Protein AF-A0A9D6TDA9-F1 (afdb_monomer_lite)

Structure (mmCIF, N/CA/C/O backbone):
data_AF-A0A9D6TDA9-F1
#
_entry.id   AF-A0A9D6TDA9-F1
#
loop_
_atom_site.group_PDB
_atom_site.id
_atom_site.type_symbol
_atom_site.label_atom_id
_atom_site.label_alt_id
_atom_site.label_comp_id
_atom_site.label_asym_id
_atom_site.label_entity_id
_atom_site.label_seq_id
_atom_site.pdbx_PDB_ins_code
_atom_site.Cartn_x
_atom_site.Cartn_y
_atom_site.Cartn_z
_atom_site.occupancy
_atom_site.B_iso_or_equiv
_atom_site.auth_seq_id
_atom_site.auth_comp_id
_atom_site.auth_asym_id
_atom_site.auth_atom_id
_atom_site.pdbx_PDB_model_num
ATOM 1 N N . MET A 1 1 ? -5.477 13.856 -7.299 1.00 52.84 1 MET A N 1
ATOM 2 C CA . MET A 1 1 ? -5.383 12.865 -6.204 1.00 52.84 1 MET A CA 1
ATOM 3 C C . MET A 1 1 ? -6.788 12.631 -5.685 1.00 52.84 1 MET A C 1
ATOM 5 O O . MET A 1 1 ? -7.444 13.607 -5.353 1.00 52.84 1 MET A O 1
ATOM 9 N N . GLY A 1 2 ? -7.285 11.394 -5.740 1.00 72.19 2 GLY A N 1
ATOM 10 C CA . GLY A 1 2 ? -8.602 11.060 -5.185 1.00 72.19 2 GLY A CA 1
ATOM 11 C C . GLY A 1 2 ? -8.535 10.934 -3.665 1.00 72.19 2 GLY A C 1
ATOM 12 O O . GLY A 1 2 ? -7.459 10.679 -3.133 1.00 72.19 2 GLY A O 1
ATOM 13 N N . MET A 1 3 ? -9.669 11.110 -2.994 1.00 88.94 3 MET A N 1
ATOM 14 C CA . MET A 1 3 ? -9.802 10.834 -1.564 1.00 88.94 3 MET A CA 1
ATOM 15 C C . MET A 1 3 ? -9.622 9.323 -1.316 1.00 88.94 3 MET A C 1
ATOM 17 O O . MET A 1 3 ? -10.001 8.509 -2.167 1.00 88.94 3 MET A O 1
ATOM 21 N N . TYR A 1 4 ? -8.969 8.967 -0.213 1.00 94.12 4 TYR A N 1
ATOM 22 C CA . TYR A 1 4 ? -8.765 7.599 0.272 1.00 94.12 4 TYR A CA 1
ATOM 23 C C . TYR A 1 4 ? -8.476 7.657 1.771 1.00 94.12 4 TYR A C 1
ATOM 25 O O . TYR A 1 4 ? -7.896 8.634 2.238 1.00 94.12 4 TYR A O 1
ATOM 33 N N . ASP A 1 5 ? -8.819 6.605 2.503 1.00 96.31 5 ASP A N 1
ATOM 34 C CA . ASP A 1 5 ? -8.390 6.417 3.889 1.00 96.31 5 ASP A CA 1
ATOM 35 C C . ASP A 1 5 ? -7.080 5.630 3.939 1.00 96.31 5 ASP A C 1
ATOM 37 O O . ASP A 1 5 ? -6.681 4.986 2.966 1.00 96.31 5 ASP A O 1
ATOM 41 N N . THR A 1 6 ? -6.383 5.688 5.072 1.00 97.12 6 THR A N 1
ATOM 42 C CA . THR A 1 6 ? -5.105 4.994 5.270 1.00 97.12 6 THR A CA 1
ATOM 43 C C . THR A 1 6 ? -5.184 4.032 6.448 1.00 97.12 6 THR A C 1
ATOM 45 O O . THR A 1 6 ? -5.567 4.428 7.543 1.00 97.12 6 THR A O 1
ATOM 48 N N . ILE A 1 7 ? -4.757 2.787 6.246 1.00 97.69 7 ILE A N 1
ATOM 49 C CA . ILE A 1 7 ? -4.575 1.782 7.297 1.00 97.69 7 ILE A CA 1
ATOM 50 C C . ILE A 1 7 ? -3.081 1.635 7.567 1.00 97.69 7 ILE A C 1
ATOM 52 O O . ILE A 1 7 ? -2.308 1.289 6.670 1.00 97.69 7 ILE A O 1
ATOM 56 N N . ARG A 1 8 ? -2.669 1.882 8.809 1.00 97.25 8 ARG A N 1
ATOM 57 C CA . ARG A 1 8 ? -1.295 1.709 9.280 1.00 97.25 8 ARG A CA 1
ATOM 58 C C . ARG A 1 8 ? -1.159 0.484 10.163 1.00 97.25 8 ARG A C 1
ATOM 60 O O . ARG A 1 8 ? -2.032 0.213 10.976 1.00 97.25 8 ARG A O 1
ATOM 67 N N . PHE A 1 9 ? -0.037 -0.217 10.058 1.00 97.12 9 PHE A N 1
ATOM 68 C CA . PHE A 1 9 ? 0.214 -1.440 10.818 1.00 97.12 9 PHE A CA 1
ATOM 69 C C . PHE A 1 9 ? 1.372 -1.265 11.798 1.00 97.12 9 PHE A C 1
ATOM 71 O O . PHE A 1 9 ? 2.526 -1.075 11.398 1.00 97.12 9 PHE A O 1
ATOM 78 N N . HIS A 1 10 ? 1.070 -1.406 13.087 1.00 93.38 10 HIS A N 1
ATOM 79 C CA . HIS A 1 10 ? 2.036 -1.377 14.180 1.00 93.38 10 HIS A CA 1
ATOM 80 C C . HIS A 1 10 ? 2.182 -2.777 14.785 1.00 93.38 10 HIS A C 1
ATOM 82 O O . HIS A 1 10 ? 1.394 -3.176 15.639 1.00 93.38 10 HIS A O 1
ATOM 88 N N . GLY A 1 11 ? 3.212 -3.515 14.372 1.00 88.44 11 GLY A N 1
ATOM 89 C CA . GLY A 1 11 ? 3.487 -4.875 14.852 1.00 88.44 11 GLY A CA 1
ATOM 90 C C . GLY A 1 11 ? 3.606 -5.888 13.718 1.00 88.44 11 GLY A C 1
ATOM 91 O O . GLY A 1 11 ? 3.867 -5.511 12.574 1.00 88.44 11 GLY A O 1
ATOM 92 N N . ASP A 1 12 ? 3.430 -7.161 14.048 1.00 89.00 12 ASP A N 1
ATOM 93 C CA . ASP A 1 12 ? 3.697 -8.278 13.134 1.00 89.00 12 ASP A CA 1
ATOM 94 C C . ASP A 1 12 ? 2.503 -8.624 12.229 1.00 89.00 12 ASP A C 1
ATOM 96 O O . ASP A 1 12 ? 2.654 -9.372 11.273 1.00 89.00 12 ASP A O 1
ATOM 100 N N . ASP A 1 13 ? 1.341 -8.004 12.459 1.00 90.25 13 ASP A N 1
ATOM 101 C CA . ASP A 1 13 ? 0.124 -8.169 11.642 1.00 90.25 13 ASP A CA 1
ATOM 102 C C . ASP A 1 13 ? 0.216 -7.487 10.262 1.00 90.25 13 ASP A C 1
ATOM 104 O O . ASP A 1 13 ? -0.742 -7.471 9.488 1.00 90.25 13 ASP A O 1
ATOM 108 N N . ALA A 1 14 ? 1.344 -6.836 9.982 1.00 94.81 14 ALA A N 1
ATOM 109 C CA . ALA A 1 14 ? 1.541 -6.058 8.776 1.00 94.81 14 ALA A CA 1
ATOM 110 C C . ALA A 1 14 ? 1.713 -6.968 7.545 1.00 94.81 14 ALA A C 1
ATOM 112 O O . ALA A 1 14 ? 2.492 -7.923 7.591 1.00 94.81 14 ALA A O 1
ATOM 113 N N . PRO A 1 15 ? 1.055 -6.652 6.417 1.00 96.69 15 PRO A N 1
ATOM 114 C CA . PRO A 1 15 ? 1.252 -7.388 5.175 1.00 96.69 15 PRO A CA 1
ATOM 115 C C . PRO A 1 15 ? 2.648 -7.136 4.591 1.00 96.69 15 PRO A C 1
ATOM 117 O O . PRO A 1 15 ? 3.374 -6.230 5.009 1.00 96.69 15 PRO A O 1
ATOM 120 N N . TRP A 1 16 ? 3.017 -7.915 3.576 1.00 97.00 16 TRP A N 1
ATOM 121 C CA . TRP A 1 16 ? 4.320 -7.824 2.916 1.00 97.00 16 TRP A CA 1
ATOM 122 C C . TRP A 1 16 ? 4.204 -7.623 1.402 1.00 97.00 16 TRP A C 1
ATOM 124 O O . TRP A 1 16 ? 3.183 -7.915 0.778 1.00 97.00 16 TRP A O 1
ATOM 134 N N . CYS A 1 17 ? 5.266 -7.107 0.789 1.00 96.94 17 CYS A N 1
ATOM 135 C CA . CYS A 1 17 ? 5.411 -7.108 -0.665 1.00 96.94 17 CYS A CA 1
ATOM 136 C C . CYS A 1 17 ? 6.009 -8.432 -1.166 1.00 96.94 17 CYS A C 1
ATOM 138 O O . CYS A 1 17 ? 6.440 -9.274 -0.380 1.00 96.94 17 CYS A O 1
ATOM 140 N N . ALA A 1 18 ? 6.122 -8.604 -2.486 1.00 96.69 18 ALA A N 1
ATOM 141 C CA . ALA A 1 18 ? 6.667 -9.828 -3.084 1.00 96.69 18 ALA A CA 1
ATOM 142 C C . ALA A 1 18 ? 8.114 -10.144 -2.660 1.00 96.69 18 ALA A C 1
ATOM 144 O O . ALA A 1 18 ? 8.530 -11.297 -2.709 1.00 96.69 18 ALA A O 1
ATOM 145 N N . ALA A 1 19 ? 8.883 -9.126 -2.262 1.00 95.12 19 ALA A N 1
ATOM 146 C CA . ALA A 1 19 ? 10.252 -9.271 -1.768 1.00 95.12 19 ALA A CA 1
ATOM 147 C C . ALA A 1 19 ? 10.331 -9.521 -0.246 1.00 95.12 19 ALA A C 1
ATOM 149 O O . ALA A 1 19 ? 11.426 -9.601 0.298 1.00 95.12 19 ALA A O 1
ATOM 150 N N . GLY A 1 20 ? 9.192 -9.616 0.450 1.00 95.75 20 GLY A N 1
ATOM 151 C CA . GLY A 1 20 ? 9.135 -9.837 1.898 1.00 95.75 20 GLY A CA 1
ATOM 152 C C . GLY A 1 20 ? 9.287 -8.574 2.754 1.00 95.75 20 GLY A C 1
ATOM 153 O O . GLY A 1 20 ? 9.334 -8.677 3.976 1.00 95.75 20 GLY A O 1
ATOM 154 N N . HIS A 1 21 ? 9.343 -7.379 2.157 1.00 95.50 21 HIS A N 1
ATOM 155 C CA . HIS A 1 21 ? 9.354 -6.126 2.916 1.00 95.50 21 HIS A CA 1
ATOM 156 C C . HIS A 1 21 ? 7.988 -5.852 3.541 1.00 95.50 21 HIS A C 1
ATOM 158 O O . HIS A 1 21 ? 6.958 -5.995 2.880 1.00 95.50 21 HIS A O 1
ATOM 164 N N . VAL A 1 22 ? 7.990 -5.397 4.791 1.00 95.94 22 VAL A N 1
ATOM 165 C CA . VAL A 1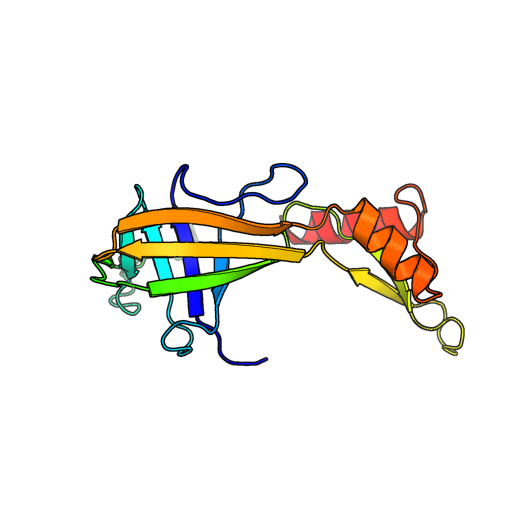 22 ? 6.765 -5.090 5.532 1.00 95.94 22 VAL A CA 1
ATOM 166 C C . VAL A 1 22 ? 6.129 -3.793 5.030 1.00 95.94 22 VAL A C 1
ATOM 168 O O . VAL A 1 22 ? 6.780 -2.752 4.968 1.00 95.94 22 VAL A O 1
ATOM 171 N N . LEU A 1 23 ? 4.832 -3.838 4.737 1.00 96.06 23 LEU A N 1
ATOM 172 C CA . LEU A 1 23 ? 4.036 -2.693 4.307 1.00 96.06 23 LEU A CA 1
ATOM 173 C C . LEU A 1 23 ? 3.347 -2.063 5.520 1.00 96.06 23 LEU A C 1
ATOM 175 O O . LEU A 1 23 ? 2.379 -2.590 6.064 1.00 96.06 23 LEU A O 1
ATOM 179 N N . ARG A 1 24 ? 3.860 -0.911 5.958 1.00 96.06 24 ARG A N 1
ATOM 180 C CA . ARG A 1 24 ? 3.380 -0.230 7.173 1.00 96.06 24 ARG A CA 1
ATOM 181 C C . ARG A 1 24 ? 2.168 0.662 6.956 1.00 96.06 24 ARG A C 1
ATOM 183 O O . ARG A 1 24 ? 1.532 1.035 7.935 1.00 96.06 24 ARG A O 1
ATOM 190 N N . SER A 1 25 ? 1.864 1.017 5.714 1.00 96.69 25 SER A N 1
ATOM 191 C CA . SER A 1 25 ? 0.791 1.943 5.369 1.00 96.69 25 SER A CA 1
ATOM 192 C C . SER A 1 25 ? 0.167 1.527 4.045 1.00 96.69 25 SER A C 1
ATOM 194 O O . SER A 1 25 ? 0.878 1.401 3.050 1.00 96.69 25 SER A O 1
ATOM 196 N N . LEU A 1 26 ? -1.150 1.340 4.032 1.00 97.56 26 LEU A N 1
ATOM 197 C CA . LEU A 1 26 ? -1.936 1.007 2.848 1.00 97.56 26 LEU A CA 1
ATOM 198 C C . LEU A 1 26 ? -3.101 1.985 2.708 1.00 97.56 26 LEU A C 1
ATOM 200 O O . LEU A 1 26 ? -3.650 2.450 3.702 1.00 97.56 26 LEU A O 1
ATOM 204 N N . GLN A 1 27 ? -3.469 2.303 1.476 1.00 97.38 27 GLN A N 1
ATOM 205 C CA . GLN A 1 27 ? -4.583 3.181 1.134 1.00 97.38 27 GLN A CA 1
ATOM 206 C C . GLN A 1 27 ? -5.812 2.350 0.779 1.00 97.38 27 GLN A C 1
ATOM 208 O O . GLN A 1 27 ? -5.685 1.319 0.127 1.00 97.38 27 GLN A O 1
ATOM 213 N N . THR A 1 28 ? -7.001 2.799 1.163 1.00 97.50 28 THR A N 1
ATOM 214 C CA . THR A 1 28 ? -8.264 2.129 0.839 1.00 97.50 28 THR A CA 1
ATOM 215 C C . THR A 1 28 ? -9.352 3.138 0.493 1.00 97.50 28 THR A C 1
ATOM 217 O O . THR A 1 28 ? -9.328 4.286 0.937 1.00 97.50 28 THR A O 1
ATOM 220 N N . LYS A 1 29 ? -10.318 2.700 -0.312 1.00 95.94 29 LYS A N 1
ATOM 221 C CA . LYS A 1 29 ? -11.552 3.437 -0.609 1.00 95.94 29 LYS A CA 1
ATOM 222 C C . LYS A 1 29 ? -12.802 2.738 -0.075 1.00 95.94 29 LYS A C 1
ATOM 224 O O . LYS A 1 29 ? -13.895 3.243 -0.293 1.00 95.94 29 LYS A O 1
ATOM 229 N N . ASP A 1 30 ? -12.635 1.609 0.611 1.00 96.00 30 ASP A N 1
ATOM 230 C CA . ASP A 1 30 ? -13.746 0.779 1.094 1.00 96.00 30 ASP A CA 1
ATOM 231 C C . ASP A 1 30 ? -14.268 1.245 2.467 1.00 96.00 30 ASP A C 1
ATOM 233 O O . ASP A 1 3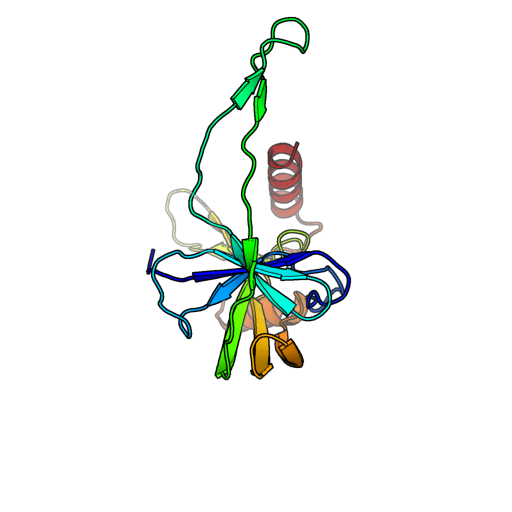0 ? -15.261 0.728 2.972 1.00 96.00 30 ASP A O 1
ATOM 237 N N . LEU A 1 31 ? -13.587 2.215 3.081 1.00 92.19 31 LEU A N 1
ATOM 238 C CA . LEU A 1 31 ? -13.992 2.873 4.322 1.00 92.19 31 LEU A CA 1
ATOM 239 C C . LEU A 1 31 ? -14.747 4.181 4.018 1.00 92.19 31 LEU A C 1
ATOM 241 O O . LEU A 1 31 ? -15.291 4.361 2.931 1.00 92.19 31 LEU A O 1
ATOM 245 N N . GLU A 1 32 ? -14.799 5.104 4.978 1.00 90.06 32 GLU A N 1
ATOM 246 C CA . GLU A 1 32 ? -15.486 6.395 4.825 1.00 90.06 32 GLU A CA 1
ATOM 247 C C . GLU A 1 32 ? -14.910 7.233 3.674 1.00 90.06 32 GLU A C 1
ATOM 249 O O . GLU A 1 32 ? -15.619 8.072 3.117 1.00 90.06 32 GLU A O 1
ATOM 254 N N . CYS A 1 33 ? -13.650 6.984 3.299 1.00 89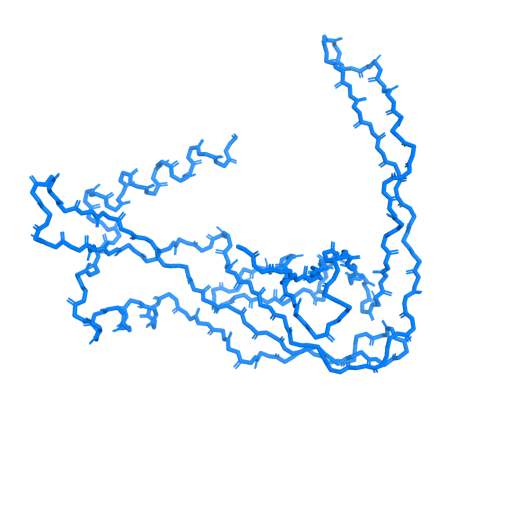.69 33 CYS A N 1
ATOM 255 C CA . CYS A 1 33 ? -12.947 7.678 2.230 1.00 89.69 33 CYS A CA 1
ATOM 256 C C . CYS A 1 33 ? -12.914 9.186 2.508 1.00 89.69 33 CYS A C 1
ATOM 258 O O . CYS A 1 33 ? -13.257 9.986 1.649 1.00 89.69 33 CYS A O 1
ATOM 260 N N . THR A 1 34 ? -12.525 9.560 3.728 1.00 90.38 34 THR A N 1
ATOM 261 C CA . THR A 1 34 ? -12.482 10.933 4.261 1.00 90.38 34 THR A CA 1
ATOM 262 C C . THR A 1 34 ? -11.057 11.423 4.527 1.00 90.38 34 THR A C 1
ATOM 264 O O . THR A 1 34 ? -10.867 12.488 5.109 1.00 90.38 34 THR A O 1
ATOM 267 N N . MET A 1 35 ? -10.041 10.675 4.077 1.00 91.69 35 MET A N 1
ATOM 268 C CA . MET A 1 35 ? -8.636 10.854 4.479 1.00 91.69 35 MET A CA 1
ATOM 269 C C . MET A 1 35 ? -8.392 10.538 5.955 1.00 91.69 35 MET A C 1
ATOM 271 O O . MET A 1 35 ? -7.445 11.043 6.561 1.00 91.69 35 MET A O 1
ATOM 275 N N . ALA A 1 36 ? -9.226 9.669 6.526 1.00 92.88 36 ALA A N 1
ATOM 276 C CA . ALA A 1 36 ? -9.047 9.176 7.876 1.00 92.88 36 ALA A CA 1
ATOM 277 C C . ALA A 1 36 ? -7.851 8.215 7.959 1.00 92.88 36 ALA A C 1
ATOM 279 O O . ALA A 1 36 ? -7.518 7.485 7.020 1.00 92.88 36 ALA A O 1
ATOM 280 N N . GLU A 1 37 ? -7.214 8.203 9.128 1.00 95.00 37 GLU A N 1
ATOM 281 C CA . GLU A 1 37 ? -6.171 7.246 9.477 1.00 95.00 37 GLU A CA 1
ATOM 282 C C . GLU A 1 37 ? -6.744 6.203 10.435 1.00 95.00 37 GLU A C 1
ATOM 284 O O . GLU A 1 37 ? -7.403 6.536 11.420 1.00 95.00 37 GLU A O 1
ATOM 289 N N . TYR A 1 38 ? -6.442 4.942 10.160 1.00 96.81 38 TYR A N 1
ATOM 290 C CA . TYR A 1 38 ? -6.726 3.807 11.018 1.00 96.81 38 TYR A CA 1
ATOM 291 C C . TYR A 1 38 ? -5.421 3.098 11.353 1.00 96.81 38 TYR A C 1
ATOM 293 O O . TYR A 1 38 ? -4.489 3.068 10.549 1.00 96.81 38 TYR A O 1
ATOM 301 N N . VAL A 1 39 ? -5.354 2.504 12.536 1.00 97.06 39 VAL A N 1
ATOM 302 C CA . VAL A 1 39 ? -4.186 1.771 13.020 1.00 97.06 39 VAL A CA 1
ATOM 303 C C . VAL A 1 39 ? -4.599 0.355 13.381 1.00 97.06 39 VAL A C 1
ATOM 305 O O . VAL A 1 39 ? -5.501 0.158 14.185 1.00 97.06 39 VAL A O 1
ATOM 308 N N . VAL A 1 40 ? -3.910 -0.630 12.820 1.00 97.81 40 VAL A N 1
ATOM 309 C CA . VAL A 1 40 ? -3.968 -2.022 13.255 1.00 97.81 40 VAL A CA 1
ATOM 310 C C . VAL A 1 40 ? -2.801 -2.280 14.200 1.00 97.81 40 VAL A C 1
ATOM 312 O O . VAL A 1 40 ? -1.638 -2.077 13.842 1.00 97.81 40 VAL A O 1
ATOM 315 N N . HIS A 1 41 ? -3.112 -2.731 15.411 1.00 96.56 41 HIS A N 1
ATOM 316 C CA . HIS A 1 41 ? -2.129 -3.150 16.404 1.00 96.56 41 HIS A CA 1
ATOM 317 C C . HIS A 1 41 ? -2.641 -4.381 17.147 1.00 96.56 41 HIS A C 1
ATOM 319 O O . HIS A 1 41 ? -3.744 -4.340 17.693 1.00 96.56 41 HIS A O 1
ATOM 325 N N . ARG A 1 42 ? -1.840 -5.457 17.187 1.00 95.88 42 ARG A N 1
ATOM 326 C CA . ARG A 1 42 ? -2.201 -6.730 17.841 1.00 95.88 42 ARG A CA 1
ATOM 327 C C . ARG A 1 42 ? -3.556 -7.247 17.351 1.00 95.88 42 ARG A C 1
ATOM 329 O O . ARG A 1 42 ? -4.462 -7.485 18.148 1.00 95.88 42 ARG A O 1
ATOM 336 N N . ALA A 1 43 ? -3.690 -7.336 16.031 1.00 96.44 43 ALA A N 1
ATOM 337 C CA . ALA A 1 43 ? -4.890 -7.763 15.320 1.00 96.44 43 ALA A CA 1
ATOM 338 C C . ALA A 1 43 ? -6.167 -6.984 15.694 1.00 96.44 43 ALA A C 1
ATOM 340 O O . ALA A 1 43 ? -7.267 -7.528 15.644 1.00 96.44 43 ALA A O 1
ATOM 341 N N . ARG A 1 44 ? -6.057 -5.702 16.065 1.00 97.62 44 ARG A N 1
ATOM 342 C CA . ARG A 1 44 ? -7.215 -4.852 16.373 1.00 97.62 44 ARG A CA 1
ATOM 343 C C . ARG A 1 44 ? -7.119 -3.489 15.705 1.00 97.62 44 ARG A C 1
ATOM 345 O O . ARG A 1 44 ? -6.044 -2.896 15.668 1.00 97.62 44 ARG A O 1
ATOM 352 N N . LEU A 1 45 ? -8.251 -3.009 15.196 1.00 97.94 45 LEU A N 1
ATOM 353 C CA . LEU A 1 45 ? -8.404 -1.727 14.522 1.00 97.94 45 LEU A CA 1
ATOM 354 C C . LEU A 1 45 ? -8.704 -0.603 15.520 1.00 97.94 45 LEU A C 1
ATOM 356 O O . LEU A 1 45 ? -9.599 -0.707 16.363 1.00 97.94 45 LEU A O 1
ATOM 360 N N . TYR A 1 46 ? -7.982 0.496 15.364 1.00 97.44 46 TYR A N 1
ATOM 361 C CA . TYR A 1 46 ? -8.117 1.723 16.131 1.00 97.44 46 TYR A CA 1
ATOM 362 C C . TYR A 1 46 ? -8.226 2.922 15.189 1.00 97.44 46 TYR A C 1
ATOM 364 O O . TYR A 1 46 ? -7.661 2.909 14.095 1.00 97.44 46 TYR A O 1
ATOM 372 N N . ARG A 1 47 ? -8.904 3.981 15.630 1.00 95.75 47 ARG A N 1
ATOM 373 C CA . ARG A 1 47 ? -8.928 5.286 14.960 1.00 95.75 47 ARG A CA 1
ATOM 374 C C . ARG A 1 47 ? -8.251 6.289 15.889 1.00 95.75 47 ARG A C 1
ATOM 376 O O . ARG A 1 47 ? -8.807 6.601 16.941 1.00 95.75 47 ARG A O 1
ATOM 383 N N . PRO A 1 48 ? -7.033 6.755 15.568 1.00 92.25 48 PRO A N 1
ATOM 384 C CA . PRO A 1 48 ? -6.432 7.873 16.277 1.00 92.25 48 PRO A CA 1
ATOM 385 C C . PRO A 1 48 ? -7.357 9.088 16.190 1.00 92.25 48 PRO A C 1
ATOM 387 O O . PRO A 1 48 ? -7.799 9.432 15.091 1.00 92.25 48 PRO A O 1
ATOM 390 N N . ALA A 1 49 ? -7.609 9.753 17.317 1.00 86.38 49 ALA A N 1
ATOM 391 C CA . ALA A 1 49 ? -8.282 11.047 17.331 1.00 86.38 49 ALA A CA 1
ATOM 392 C C . ALA A 1 49 ? -7.573 12.022 16.377 1.00 86.38 49 ALA A C 1
ATOM 394 O O . ALA A 1 49 ? -6.385 11.845 16.060 1.00 86.38 49 ALA A O 1
ATOM 395 N N . GLU A 1 50 ? -8.275 13.052 15.905 1.00 79.50 50 GLU A N 1
ATOM 396 C CA . GLU A 1 50 ? -7.615 14.161 15.212 1.00 79.50 50 GLU A CA 1
ATOM 397 C C . GLU A 1 50 ? -6.482 14.723 16.086 1.00 79.50 50 GLU A C 1
ATOM 399 O O . GLU A 1 50 ? -6.409 14.453 17.287 1.00 79.50 50 GLU A O 1
ATOM 404 N N . ARG A 1 51 ? -5.504 15.395 15.470 1.00 68.69 51 ARG A N 1
ATOM 405 C CA . ARG A 1 51 ? -4.399 15.975 16.241 1.00 68.69 51 ARG A CA 1
ATOM 406 C C . ARG A 1 51 ? -4.977 16.992 17.223 1.00 68.69 51 ARG A C 1
ATOM 408 O O . ARG A 1 51 ? -5.304 18.094 16.806 1.00 68.69 51 ARG A O 1
ATOM 415 N N . ASP A 1 52 ? -5.030 16.610 18.489 1.00 64.94 52 ASP A N 1
ATOM 416 C CA . ASP A 1 52 ? -5.264 17.517 19.602 1.00 64.94 52 ASP A CA 1
ATOM 417 C C . ASP A 1 52 ? -3.967 17.709 20.389 1.00 64.94 52 ASP A C 1
ATOM 419 O O . ASP A 1 52 ? -3.145 16.793 20.504 1.00 64.94 52 ASP A O 1
ATOM 423 N N . ASP A 1 53 ? -3.803 18.935 20.883 1.00 60.22 53 ASP A N 1
ATOM 424 C CA . ASP A 1 53 ? -2.722 19.420 21.740 1.00 60.22 53 ASP A CA 1
ATOM 425 C C . ASP A 1 53 ? -1.290 19.172 21.218 1.00 60.22 53 ASP A C 1
ATOM 427 O O . ASP A 1 53 ? -0.594 18.215 21.577 1.00 60.22 53 ASP A O 1
ATOM 431 N N . GLU A 1 54 ? -0.790 20.119 20.412 1.00 60.66 54 GLU A N 1
ATOM 432 C CA . GLU A 1 54 ? 0.651 20.280 20.195 1.00 60.66 54 GLU A CA 1
ATOM 433 C C . GLU A 1 54 ? 1.313 20.748 21.498 1.00 60.66 54 GLU A C 1
ATOM 435 O O . GLU A 1 54 ? 1.182 21.895 21.925 1.00 60.66 54 GLU A O 1
ATOM 440 N N . THR A 1 55 ? 2.060 19.855 22.139 1.00 64.50 55 THR A N 1
ATOM 441 C CA . THR A 1 55 ? 2.931 20.210 23.256 1.00 64.50 55 THR A CA 1
ATOM 442 C C . THR A 1 55 ? 4.292 20.624 22.707 1.00 64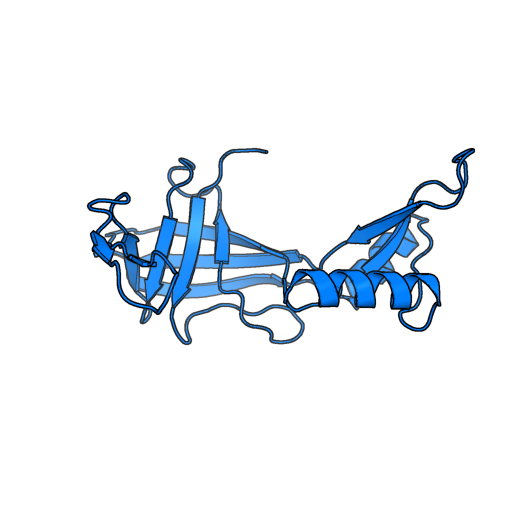.50 55 THR A C 1
ATOM 444 O O . THR A 1 55 ? 5.084 19.811 22.221 1.00 64.50 55 THR A O 1
ATOM 447 N N . VAL A 1 56 ? 4.567 21.923 22.786 1.00 67.25 56 VAL A N 1
ATOM 448 C CA . VAL A 1 56 ? 5.860 22.504 22.428 1.00 67.25 56 VAL A CA 1
ATOM 449 C C . VAL A 1 56 ? 6.855 22.257 23.561 1.00 67.25 56 VAL A C 1
ATOM 451 O O . VAL A 1 56 ? 6.695 22.778 24.664 1.00 67.25 56 VAL A O 1
ATOM 454 N N . HIS A 1 57 ? 7.915 21.505 23.286 1.00 65.81 57 HIS A N 1
ATOM 455 C CA . HIS A 1 57 ? 9.058 21.353 24.176 1.00 65.81 57 HIS A CA 1
ATOM 456 C C . HIS A 1 57 ? 10.261 22.121 23.615 1.00 65.81 57 HIS A C 1
ATOM 458 O O . HIS A 1 57 ? 10.784 21.827 22.541 1.00 65.81 57 HIS A O 1
ATOM 464 N N . LEU A 1 58 ? 10.741 23.105 24.370 1.00 61.69 58 LEU A N 1
ATOM 465 C CA . LEU A 1 58 ? 12.023 23.764 24.120 1.00 61.69 58 LEU A CA 1
ATOM 466 C C . LEU A 1 58 ? 13.117 23.009 24.881 1.00 61.69 58 LEU A C 1
ATOM 468 O O . LEU A 1 58 ? 13.505 23.448 25.959 1.00 61.69 58 LEU A O 1
ATOM 472 N N . ALA A 1 59 ? 13.566 21.848 24.394 1.00 64.31 59 ALA A N 1
ATOM 473 C CA . ALA A 1 59 ? 14.692 21.158 25.035 1.00 64.31 59 ALA A CA 1
ATOM 474 C C . ALA A 1 59 ? 15.380 20.090 24.160 1.00 64.31 59 ALA A C 1
ATOM 476 O O . ALA A 1 59 ? 15.389 18.923 24.528 1.00 64.31 59 ALA A O 1
ATOM 477 N N . GLU A 1 60 ? 16.030 20.491 23.061 1.00 64.81 60 GLU A N 1
ATOM 478 C CA . GLU A 1 60 ? 17.209 19.789 22.512 1.00 64.81 60 GLU A CA 1
ATOM 479 C C . GLU A 1 60 ? 18.180 20.814 21.897 1.00 64.81 60 GLU A C 1
ATOM 481 O O . GLU A 1 60 ? 18.147 21.098 20.700 1.00 64.81 60 GLU A O 1
ATOM 486 N N . GLY A 1 61 ? 19.041 21.413 22.725 1.00 73.31 61 GLY A N 1
ATOM 487 C CA . GLY A 1 61 ? 20.008 22.415 22.261 1.00 73.31 61 GLY A CA 1
ATOM 488 C C . GLY A 1 61 ? 19.331 23.669 21.694 1.00 73.31 61 GLY A C 1
ATOM 489 O O . GLY A 1 61 ? 18.601 24.350 22.407 1.00 73.31 61 GLY A O 1
ATOM 490 N N . ASP A 1 62 ? 19.588 23.974 20.422 1.00 79.81 62 ASP A N 1
ATOM 491 C CA . ASP A 1 62 ? 19.022 25.096 19.662 1.00 79.81 62 ASP A CA 1
ATOM 492 C C . ASP A 1 62 ? 17.719 24.745 18.914 1.00 79.81 62 ASP A C 1
ATOM 494 O O . ASP A 1 62 ? 17.197 25.567 18.157 1.00 79.81 62 ASP A O 1
ATOM 498 N N . LYS A 1 63 ? 17.177 23.535 19.111 1.00 75.69 63 LYS A N 1
ATOM 499 C CA . LYS A 1 63 ? 16.013 23.037 18.370 1.00 75.69 63 LYS A CA 1
ATOM 500 C C . LYS A 1 63 ? 14.718 23.123 19.170 1.00 75.69 63 LYS A C 1
ATOM 502 O O . LYS A 1 63 ? 14.657 22.825 20.364 1.00 75.69 63 LYS A O 1
ATOM 507 N N . LEU A 1 64 ? 13.654 23.473 18.452 1.00 78.69 64 LEU A N 1
ATOM 508 C CA . LEU A 1 64 ? 12.273 23.384 18.907 1.00 78.69 64 LEU A CA 1
ATOM 509 C C . LEU A 1 64 ? 11.754 21.964 18.657 1.00 78.69 64 LEU A C 1
ATOM 511 O O . LEU A 1 64 ? 11.719 21.522 17.508 1.00 78.69 64 LEU A O 1
ATOM 515 N N . VAL A 1 65 ? 11.327 21.265 19.708 1.00 79.31 65 VAL A N 1
ATOM 516 C CA . VAL A 1 65 ? 10.724 19.933 19.590 1.00 79.31 65 VAL A CA 1
ATOM 517 C C . VAL A 1 65 ? 9.221 20.058 19.799 1.00 79.31 65 VAL A C 1
ATOM 519 O O . VAL A 1 65 ? 8.750 20.389 20.883 1.00 79.31 65 VAL A O 1
ATOM 522 N N . LEU A 1 66 ? 8.451 19.784 18.752 1.00 77.94 66 LEU A N 1
ATOM 523 C CA . LEU A 1 66 ? 6.995 19.700 18.830 1.00 77.94 66 LEU A CA 1
ATOM 524 C C . LEU A 1 66 ? 6.614 18.241 19.065 1.00 77.94 66 LEU A C 1
ATOM 526 O O . LEU A 1 66 ? 6.938 17.379 18.247 1.00 77.94 66 LEU A O 1
ATOM 530 N N . SER A 1 67 ? 5.935 17.955 20.173 1.00 75.38 67 SER A N 1
ATOM 531 C CA . SER A 1 67 ? 5.373 16.633 20.435 1.00 75.38 67 SER A CA 1
ATOM 532 C C . SER A 1 67 ? 3.854 16.723 20.483 1.00 75.38 67 SER A C 1
ATOM 534 O O . SER A 1 67 ? 3.294 17.675 21.012 1.00 75.38 67 SER A O 1
ATOM 536 N N . ALA A 1 68 ? 3.175 15.738 19.912 1.00 77.00 68 ALA A N 1
ATOM 537 C CA . ALA A 1 68 ? 1.727 15.631 19.989 1.00 77.00 68 ALA A CA 1
ATOM 538 C C . ALA A 1 68 ? 1.386 14.228 20.471 1.00 77.00 68 ALA A C 1
ATOM 540 O O . ALA A 1 68 ? 1.960 13.240 19.999 1.00 77.00 68 ALA A O 1
ATOM 541 N N . ARG A 1 69 ? 0.445 14.135 21.409 1.00 81.88 69 ARG A N 1
ATOM 542 C CA . ARG A 1 69 ? -0.066 12.856 21.894 1.00 81.88 69 ARG A CA 1
ATOM 543 C C . ARG A 1 69 ? -1.451 12.637 21.309 1.00 81.88 69 ARG A C 1
ATOM 545 O O . ARG A 1 69 ? -2.358 13.408 21.566 1.00 81.88 69 ARG A O 1
ATOM 552 N N . ARG A 1 70 ? -1.628 11.532 20.585 1.00 85.06 70 ARG A N 1
ATOM 553 C CA . ARG A 1 70 ? -2.938 11.104 20.076 1.00 85.06 70 ARG A CA 1
ATOM 554 C C . ARG A 1 70 ? -3.380 9.850 20.812 1.00 85.06 70 ARG A C 1
ATOM 556 O O . ARG A 1 70 ? -2.600 8.907 20.950 1.00 85.06 70 ARG A O 1
ATOM 563 N N . ILE A 1 71 ? -4.618 9.847 21.288 1.00 88.62 71 ILE A N 1
ATOM 564 C CA . ILE A 1 71 ? -5.279 8.642 21.796 1.00 88.62 71 ILE A CA 1
ATOM 565 C C . ILE A 1 71 ? -5.998 7.992 20.615 1.00 88.62 71 ILE A C 1
ATOM 567 O O . ILE A 1 71 ? -6.559 8.689 19.772 1.00 88.62 71 ILE A O 1
ATOM 571 N N . ALA A 1 72 ? -5.916 6.667 20.516 1.00 93.25 72 ALA A N 1
ATOM 572 C CA . ALA A 1 72 ? -6.571 5.909 19.463 1.00 93.25 72 ALA A CA 1
ATOM 573 C C . ALA A 1 72 ? -7.634 5.000 20.067 1.00 93.25 72 ALA A C 1
ATOM 575 O O . ALA A 1 72 ? -7.316 4.118 20.870 1.00 93.25 72 ALA A O 1
ATOM 576 N N . ASP A 1 73 ? -8.881 5.220 19.666 1.00 95.88 73 ASP A N 1
ATOM 577 C CA . ASP A 1 73 ? -10.021 4.478 20.185 1.00 95.88 73 ASP A CA 1
ATOM 578 C C . ASP A 1 73 ? -10.283 3.228 19.339 1.00 95.88 73 ASP A C 1
ATOM 580 O O . ASP A 1 73 ? -10.116 3.264 18.115 1.00 95.88 73 ASP A O 1
ATOM 584 N N . PRO A 1 74 ? -10.684 2.101 19.954 1.00 97.25 74 PRO A N 1
ATOM 585 C CA . PRO A 1 74 ? -11.062 0.907 19.212 1.00 97.25 74 PRO A CA 1
ATOM 586 C C . PRO A 1 74 ? -12.227 1.174 18.255 1.00 97.25 74 PRO A C 1
ATOM 588 O O . PRO A 1 74 ? -13.233 1.765 18.642 1.00 97.25 74 PRO A O 1
ATOM 591 N N . VAL A 1 75 ? -12.136 0.652 17.034 1.00 96.88 75 VAL A N 1
ATOM 592 C CA . VAL A 1 75 ? -13.211 0.743 16.037 1.00 96.88 75 VAL A CA 1
ATOM 593 C C . VAL A 1 75 ? -13.950 -0.586 15.974 1.00 96.88 75 VAL A C 1
ATOM 595 O O . VAL A 1 75 ? -13.343 -1.606 15.674 1.00 96.88 75 VAL A O 1
ATOM 598 N N . ALA A 1 76 ? -15.262 -0.592 16.203 1.00 96.69 76 ALA A N 1
ATOM 599 C CA . ALA A 1 76 ? -16.097 -1.791 16.083 1.00 96.69 76 ALA A CA 1
ATOM 600 C C . ALA A 1 76 ? -16.524 -2.049 14.621 1.00 96.69 76 ALA A C 1
ATOM 602 O O . ALA A 1 76 ? -17.710 -2.042 14.299 1.00 96.69 76 ALA A O 1
ATOM 603 N N . LEU A 1 77 ? -15.551 -2.240 13.724 1.00 97.19 77 LEU A N 1
ATOM 604 C CA . LEU A 1 77 ? -15.797 -2.477 12.298 1.00 97.19 77 LEU A CA 1
ATOM 605 C C . LEU A 1 77 ? -16.034 -3.966 12.009 1.00 97.19 77 LEU A C 1
ATOM 607 O O . LEU A 1 77 ? -15.224 -4.806 12.398 1.00 97.19 77 LEU A O 1
ATOM 611 N N . THR A 1 78 ? -17.089 -4.277 11.254 1.00 98.00 78 THR A N 1
ATOM 612 C CA . THR A 1 78 ? -17.288 -5.597 10.637 1.00 98.00 78 THR A CA 1
ATOM 613 C C . THR A 1 78 ? -17.421 -5.428 9.128 1.00 98.00 78 THR A C 1
ATOM 615 O O . THR A 1 78 ? -18.481 -5.025 8.653 1.00 98.00 78 THR A O 1
ATOM 618 N N . ALA A 1 79 ? -16.342 -5.678 8.387 1.00 97.62 79 ALA A N 1
ATOM 619 C CA . ALA A 1 79 ? -16.282 -5.471 6.940 1.00 97.62 79 ALA A CA 1
ATOM 620 C C . ALA A 1 79 ? -15.091 -6.205 6.305 1.00 97.62 79 ALA A C 1
ATOM 622 O O . ALA A 1 79 ? -14.090 -6.480 6.971 1.00 97.62 79 ALA A O 1
ATOM 623 N N . GLU A 1 80 ? -15.181 -6.454 4.997 1.00 98.38 80 GLU A N 1
ATOM 624 C CA . GLU A 1 80 ? -14.011 -6.743 4.166 1.00 98.38 80 GLU A CA 1
ATOM 625 C C . GLU A 1 80 ? -13.487 -5.433 3.569 1.00 98.38 80 GLU A C 1
ATOM 627 O O . GLU A 1 80 ? -14.260 -4.648 3.026 1.00 98.38 80 GLU A O 1
ATOM 632 N N . VAL A 1 81 ? -12.182 -5.197 3.680 1.00 98.25 81 VAL A N 1
ATOM 633 C CA . VAL A 1 81 ? -11.528 -3.960 3.244 1.00 98.25 81 VAL A CA 1
ATOM 634 C C . VAL A 1 81 ? -10.363 -4.312 2.336 1.00 98.25 81 VAL A C 1
ATOM 636 O O . VAL A 1 81 ? -9.447 -5.025 2.743 1.00 98.25 81 VAL A O 1
ATOM 639 N N . THR A 1 82 ? -10.369 -3.798 1.113 1.00 98.38 82 THR A N 1
ATOM 640 C CA . THR A 1 82 ? -9.246 -3.897 0.182 1.00 98.38 82 THR A CA 1
ATOM 641 C C . THR A 1 82 ? -8.380 -2.656 0.329 1.00 98.38 82 THR A C 1
ATOM 643 O O . THR A 1 82 ? -8.863 -1.526 0.220 1.00 98.38 82 THR A O 1
ATOM 646 N N . ALA A 1 83 ? -7.090 -2.843 0.593 1.00 98.19 83 ALA A N 1
ATOM 647 C CA . ALA A 1 83 ? -6.140 -1.744 0.665 1.00 98.19 83 ALA A CA 1
ATOM 648 C C . ALA A 1 83 ? -4.886 -2.045 -0.150 1.00 98.19 83 ALA A C 1
ATOM 650 O O . ALA A 1 83 ? -4.477 -3.197 -0.303 1.00 98.19 83 ALA A O 1
ATOM 651 N N . TYR A 1 84 ? -4.267 -0.990 -0.664 1.00 97.56 84 TYR A N 1
ATOM 652 C CA . TYR A 1 84 ? -3.137 -1.084 -1.570 1.00 97.56 84 TYR A CA 1
ATOM 653 C C . TYR A 1 84 ? -1.998 -0.146 -1.185 1.00 97.56 84 TYR A C 1
ATOM 655 O O . TYR A 1 84 ? -2.184 0.884 -0.540 1.00 97.56 84 TYR A O 1
ATOM 663 N N . ALA A 1 85 ? -0.792 -0.497 -1.607 1.00 96.50 85 ALA A N 1
ATOM 664 C CA . ALA A 1 85 ? 0.393 0.326 -1.465 1.00 96.50 85 ALA A CA 1
ATOM 665 C C . ALA A 1 85 ? 1.406 0.009 -2.563 1.00 96.50 85 ALA A C 1
ATOM 667 O O . ALA A 1 85 ? 1.403 -1.065 -3.166 1.00 96.50 85 ALA A O 1
ATOM 668 N N . PHE A 1 86 ? 2.336 0.936 -2.757 1.00 93.81 86 PHE A N 1
ATOM 669 C CA . PHE A 1 86 ? 3.622 0.630 -3.362 1.00 93.81 86 PHE A CA 1
ATOM 670 C C . PHE A 1 86 ? 4.630 0.367 -2.248 1.00 93.81 86 PHE A C 1
ATOM 672 O O . PHE A 1 86 ? 4.637 1.079 -1.244 1.00 93.81 86 PHE A O 1
ATOM 679 N N . CYS A 1 87 ? 5.504 -0.623 -2.426 1.00 90.94 87 CYS A N 1
ATOM 680 C CA . CYS A 1 87 ? 6.606 -0.820 -1.491 1.00 90.94 87 CYS A CA 1
ATOM 681 C C . CYS A 1 87 ? 7.635 0.314 -1.655 1.00 90.94 87 CYS A C 1
ATOM 683 O O . CYS A 1 87 ? 8.170 0.544 -2.745 1.00 90.94 87 CYS A O 1
ATOM 685 N N . ASP A 1 88 ? 7.904 1.029 -0.568 1.00 86.25 88 ASP A N 1
ATOM 686 C CA . ASP A 1 88 ? 8.885 2.112 -0.489 1.00 86.25 88 ASP A CA 1
ATOM 687 C C . ASP A 1 88 ? 10.328 1.585 -0.455 1.00 86.25 88 ASP A C 1
ATOM 689 O O . ASP A 1 88 ? 11.214 2.198 -1.052 1.00 86.25 88 ASP A O 1
ATOM 693 N N . GLN A 1 89 ? 10.537 0.412 0.151 1.00 89.69 89 GLN A N 1
ATOM 694 C CA . GLN A 1 89 ? 11.832 -0.273 0.236 1.00 89.69 89 GLN A CA 1
ATOM 695 C C . GLN A 1 89 ? 12.263 -0.937 -1.076 1.00 89.69 89 GLN A C 1
ATOM 697 O O . GLN A 1 89 ? 13.456 -1.050 -1.355 1.00 89.69 89 GLN A O 1
ATOM 702 N N . CYS A 1 90 ? 11.316 -1.386 -1.904 1.00 91.31 90 CYS A N 1
ATOM 703 C CA . CYS A 1 90 ? 11.656 -1.945 -3.208 1.00 91.31 90 CYS A CA 1
ATOM 704 C C . CYS A 1 90 ? 12.191 -0.855 -4.141 1.00 91.31 90 CYS A C 1
ATOM 706 O O . CYS A 1 90 ? 11.572 0.199 -4.311 1.00 91.31 90 CYS A O 1
ATOM 708 N N . GLN A 1 91 ? 13.294 -1.155 -4.829 1.00 92.06 91 GLN A N 1
ATOM 709 C CA . GLN A 1 91 ? 13.728 -0.347 -5.963 1.00 92.06 91 GLN A CA 1
ATOM 710 C C . GLN A 1 91 ? 12.650 -0.378 -7.061 1.00 92.06 91 GLN A C 1
ATOM 712 O O . GLN A 1 91 ? 12.151 -1.461 -7.399 1.00 92.06 91 GLN A O 1
ATOM 717 N N . PRO A 1 92 ? 12.278 0.779 -7.637 1.00 94.50 92 PRO A N 1
ATOM 718 C CA . PRO A 1 92 ? 11.357 0.801 -8.763 1.00 94.50 92 PRO A CA 1
ATOM 719 C C . PRO A 1 92 ? 11.983 0.143 -9.999 1.00 94.50 92 PRO A C 1
ATOM 721 O O . PRO A 1 92 ? 13.202 -0.017 -10.100 1.00 94.50 92 PRO A O 1
ATOM 724 N N . VAL A 1 93 ? 11.144 -0.244 -10.954 1.00 96.00 93 VAL A N 1
ATOM 725 C CA . VAL A 1 93 ? 11.582 -0.539 -12.322 1.00 96.00 93 VAL A CA 1
ATOM 726 C C . VAL A 1 93 ? 11.675 0.779 -13.077 1.00 96.00 93 VAL A C 1
ATOM 728 O O . VAL A 1 93 ? 10.717 1.552 -13.066 1.00 96.00 93 VAL A O 1
ATOM 731 N N . LEU A 1 94 ? 12.819 1.031 -13.708 1.00 95.75 94 LEU A N 1
ATOM 732 C CA . LEU A 1 94 ? 13.053 2.232 -14.502 1.00 95.75 94 LEU A CA 1
ATOM 733 C C . LEU A 1 94 ? 12.863 1.921 -15.981 1.00 95.75 94 LEU A C 1
ATOM 735 O O . LEU A 1 94 ? 13.249 0.848 -16.449 1.00 95.75 94 LEU A O 1
ATOM 739 N N . TYR A 1 95 ? 12.258 2.846 -16.712 1.00 94.19 95 TYR A N 1
ATOM 740 C CA . TYR A 1 95 ? 11.993 2.681 -18.135 1.00 94.19 95 TYR A CA 1
ATOM 741 C C . TYR A 1 95 ? 12.012 4.025 -18.859 1.00 94.19 95 TYR A C 1
ATOM 743 O O . TYR A 1 95 ? 11.825 5.073 -18.241 1.00 94.19 95 TYR A O 1
ATOM 751 N N . LEU A 1 96 ? 12.240 3.993 -20.169 1.00 90.56 96 LEU A N 1
ATOM 752 C CA . LEU A 1 96 ? 12.207 5.186 -21.008 1.00 90.56 96 LEU A CA 1
ATOM 753 C C . LEU A 1 96 ? 10.783 5.445 -21.499 1.00 90.56 96 LEU A C 1
ATOM 755 O O . LEU A 1 96 ? 10.169 4.592 -22.145 1.00 90.56 96 LEU A O 1
ATOM 759 N N . ARG A 1 97 ? 10.264 6.630 -21.186 1.00 78.19 97 ARG A N 1
ATOM 760 C CA . ARG A 1 97 ? 8.972 7.140 -21.643 1.00 78.19 97 ARG A CA 1
ATOM 761 C C . ARG A 1 97 ? 9.280 8.225 -22.677 1.00 78.19 97 ARG A C 1
ATOM 763 O O . ARG A 1 97 ? 9.950 9.190 -22.353 1.00 78.19 97 ARG A O 1
ATOM 770 N N . ASP A 1 98 ? 8.851 8.033 -23.919 1.00 68.25 98 ASP A N 1
ATOM 771 C CA . ASP A 1 98 ? 9.076 8.934 -25.066 1.00 68.25 98 ASP A CA 1
ATOM 772 C C . ASP A 1 98 ? 10.509 8.997 -25.632 1.00 68.25 98 ASP A C 1
ATOM 774 O O . ASP A 1 98 ? 11.279 9.917 -25.367 1.00 68.25 98 ASP A O 1
ATOM 778 N N . ARG A 1 99 ? 10.809 8.081 -26.565 1.00 59.16 99 ARG A N 1
ATOM 779 C CA . ARG A 1 99 ? 11.972 8.181 -27.475 1.00 59.16 99 ARG A CA 1
ATOM 780 C C . ARG A 1 99 ? 11.861 9.326 -28.501 1.00 59.16 99 ARG A C 1
ATOM 782 O O . ARG A 1 99 ? 12.824 9.620 -29.199 1.00 59.16 99 ARG A O 1
ATOM 789 N N . GLU A 1 100 ? 10.688 9.951 -28.631 1.00 55.56 100 GLU A N 1
ATOM 790 C CA . GLU A 1 100 ? 10.404 11.016 -29.615 1.00 55.56 100 GLU A CA 1
ATOM 791 C C . GLU A 1 100 ? 10.471 12.436 -29.020 1.00 55.56 100 GLU A C 1
ATOM 793 O O . GLU A 1 100 ? 10.208 13.427 -29.703 1.00 55.56 100 GLU A O 1
ATOM 798 N N . SER A 1 101 ? 10.840 12.561 -27.742 1.00 56.72 101 SER A N 1
ATOM 799 C CA . SER A 1 101 ? 11.058 13.854 -27.096 1.00 56.72 101 SER A CA 1
ATOM 800 C C . SER A 1 101 ? 12.271 14.568 -27.714 1.00 56.72 101 SER A C 1
ATOM 802 O O . SER A 1 101 ? 13.391 14.060 -27.713 1.00 56.72 101 SER A O 1
ATOM 804 N N . LEU A 1 102 ? 12.069 15.809 -28.180 1.00 56.16 102 LEU A N 1
ATOM 805 C CA . LEU A 1 102 ? 13.133 16.706 -28.671 1.00 56.16 102 LEU A CA 1
ATOM 806 C C . LEU A 1 102 ? 14.202 17.036 -27.608 1.00 56.16 102 LEU A C 1
ATOM 808 O O . LEU A 1 102 ? 15.219 17.649 -27.929 1.00 56.16 102 LEU A O 1
ATOM 812 N N . TRP A 1 103 ? 13.970 16.651 -26.351 1.00 57.56 103 TRP A N 1
ATOM 813 C CA . TRP A 1 103 ? 14.803 16.967 -25.192 1.00 57.56 103 TRP A CA 1
ATOM 814 C C . TRP A 1 103 ? 15.553 15.743 -24.638 1.00 57.56 103 TRP A C 1
ATOM 816 O O . TRP A 1 103 ? 16.196 15.850 -23.594 1.00 57.56 103 TRP A O 1
ATOM 826 N N . GLY A 1 104 ? 15.508 14.610 -25.351 1.00 62.56 104 GLY A N 1
ATOM 827 C CA . GLY A 1 104 ? 16.167 13.353 -24.987 1.00 62.56 104 GLY A CA 1
ATOM 828 C C . GLY A 1 104 ? 15.245 12.356 -24.282 1.00 62.56 104 GLY A C 1
ATOM 829 O O . GLY A 1 104 ? 14.066 12.639 -24.050 1.00 62.56 104 GLY A O 1
ATOM 830 N N . ASP A 1 105 ? 15.811 11.192 -23.952 1.00 68.75 105 ASP A N 1
ATOM 831 C CA . ASP A 1 105 ? 15.110 10.089 -23.295 1.00 68.75 105 ASP A CA 1
ATOM 832 C C . ASP A 1 105 ? 14.712 10.459 -21.855 1.00 68.75 105 ASP A C 1
ATOM 834 O O . ASP A 1 105 ? 15.559 10.816 -21.028 1.00 68.75 105 ASP A O 1
ATOM 838 N N . TYR A 1 106 ? 13.420 10.357 -21.534 1.00 82.75 106 TYR A N 1
ATOM 839 C CA . TYR A 1 106 ? 12.909 10.593 -20.184 1.00 82.75 106 TYR A CA 1
ATOM 840 C C . TYR A 1 106 ? 12.818 9.277 -19.404 1.00 82.75 106 TYR A C 1
ATOM 842 O O . TYR A 1 106 ? 12.111 8.352 -19.802 1.00 82.75 106 TYR A O 1
ATOM 850 N N . VAL A 1 107 ? 13.527 9.199 -18.274 1.00 88.06 107 VAL A N 1
ATOM 851 C CA . VAL A 1 107 ? 13.460 8.047 -17.363 1.00 88.06 107 VAL A CA 1
ATOM 852 C C . VAL A 1 107 ? 12.272 8.218 -16.422 1.00 88.06 107 VAL A C 1
ATOM 854 O O . VAL A 1 107 ? 12.248 9.146 -15.610 1.00 88.06 107 VAL A O 1
ATOM 857 N N . ASP A 1 108 ? 11.321 7.296 -16.503 1.00 91.19 108 ASP A N 1
ATOM 858 C CA . ASP A 1 108 ? 10.189 7.187 -15.587 1.00 91.19 108 ASP A CA 1
ATOM 859 C C . ASP A 1 108 ? 10.341 5.937 -14.699 1.00 91.19 108 ASP A C 1
ATOM 861 O O . ASP A 1 108 ? 11.162 5.048 -14.956 1.00 91.19 108 ASP A O 1
ATOM 865 N N . GLU A 1 109 ? 9.577 5.880 -13.612 1.00 93.19 109 GLU A N 1
ATOM 866 C CA . GLU A 1 109 ? 9.661 4.825 -12.609 1.00 93.19 109 GLU A CA 1
ATOM 867 C C . GLU A 1 109 ? 8.304 4.171 -12.339 1.00 93.19 109 GLU A C 1
ATOM 869 O O . GLU A 1 109 ? 7.270 4.827 -12.223 1.00 93.19 109 GLU A O 1
ATOM 874 N N . ARG A 1 110 ? 8.295 2.840 -12.203 1.00 93.69 110 ARG A N 1
ATOM 875 C CA . ARG A 1 110 ? 7.118 2.078 -11.770 1.00 93.69 110 ARG A CA 1
ATOM 876 C C . ARG A 1 110 ? 7.479 1.190 -10.593 1.00 93.69 110 ARG A C 1
ATOM 878 O O . ARG A 1 110 ? 8.361 0.334 -10.679 1.00 93.69 110 ARG A O 1
ATOM 885 N N . ARG A 1 111 ? 6.783 1.387 -9.476 1.00 93.62 111 ARG A N 1
ATOM 886 C CA . ARG A 1 111 ? 6.946 0.560 -8.277 1.00 93.62 111 ARG A CA 1
ATOM 887 C C . ARG A 1 111 ? 6.035 -0.667 -8.330 1.00 93.62 111 ARG A C 1
ATOM 889 O O . ARG A 1 111 ? 4.944 -0.570 -8.896 1.00 93.62 111 ARG A O 1
ATOM 896 N N . PRO A 1 112 ? 6.445 -1.799 -7.730 1.00 93.31 112 PRO A N 1
ATOM 897 C CA . PRO A 1 112 ? 5.581 -2.967 -7.629 1.00 93.31 112 PRO A CA 1
ATOM 898 C C . PRO A 1 112 ? 4.331 -2.676 -6.798 1.00 93.31 112 PRO A C 1
ATOM 900 O O . PRO A 1 112 ? 4.426 -2.120 -5.698 1.00 93.31 112 PRO A O 1
ATOM 903 N N . TRP A 1 113 ? 3.171 -3.045 -7.341 1.00 95.38 113 TRP A N 1
ATOM 904 C CA . TRP A 1 113 ? 1.880 -2.885 -6.682 1.00 95.38 113 TRP A CA 1
ATOM 905 C C . TRP A 1 113 ? 1.646 -3.990 -5.653 1.00 95.38 113 TRP A C 1
ATOM 907 O O . TRP A 1 113 ? 1.909 -5.166 -5.913 1.00 95.38 113 TRP A O 1
ATOM 917 N N . CYS A 1 114 ? 1.130 -3.620 -4.487 1.00 97.69 114 CYS A N 1
ATOM 918 C CA . CYS A 1 114 ? 0.692 -4.552 -3.458 1.00 97.69 114 CYS A CA 1
ATOM 919 C C . CYS A 1 114 ? -0.744 -4.220 -3.064 1.00 97.69 114 CYS A C 1
ATOM 921 O O . CYS A 1 114 ? -1.043 -3.079 -2.735 1.00 97.69 114 CYS A O 1
ATOM 923 N N . GLU A 1 115 ? -1.608 -5.221 -3.055 1.00 98.31 115 GLU A N 1
ATOM 924 C CA . GLU A 1 115 ? -3.024 -5.129 -2.734 1.00 98.31 115 GLU A CA 1
ATOM 925 C C . GLU A 1 115 ? -3.422 -6.327 -1.886 1.00 98.31 115 GLU A C 1
ATOM 927 O O . GLU A 1 115 ? -3.128 -7.482 -2.218 1.00 98.31 115 GLU A O 1
ATOM 932 N N . TRP A 1 116 ? -4.088 -6.027 -0.783 1.00 98.50 116 TRP A N 1
ATOM 933 C CA . TRP A 1 116 ? -4.439 -6.970 0.261 1.00 98.50 116 TRP A CA 1
ATOM 934 C C . TRP A 1 116 ? -5.893 -6.772 0.662 1.00 98.50 116 TRP A C 1
ATOM 936 O O . TRP A 1 116 ? -6.403 -5.651 0.652 1.00 98.50 116 TRP A O 1
ATOM 946 N N . ARG A 1 117 ? -6.548 -7.871 1.030 1.00 98.56 117 ARG A N 1
ATOM 947 C CA . ARG A 1 117 ? -7.896 -7.888 1.587 1.00 98.56 117 ARG A CA 1
ATOM 948 C C . ARG A 1 117 ? -7.818 -8.228 3.065 1.00 98.56 117 ARG A C 1
ATOM 950 O O . ARG A 1 117 ? -7.255 -9.252 3.443 1.00 98.56 117 ARG A O 1
ATOM 957 N N . PHE A 1 118 ? -8.429 -7.387 3.880 1.00 98.31 118 PHE A N 1
ATOM 958 C CA . PHE A 1 118 ? -8.530 -7.548 5.322 1.00 98.31 118 PHE A CA 1
ATOM 959 C C . PHE A 1 118 ? -9.974 -7.850 5.690 1.00 98.31 118 PHE A C 1
ATOM 961 O O . PHE A 1 118 ? -10.884 -7.187 5.197 1.00 98.31 118 PHE A O 1
ATOM 968 N N . VAL A 1 119 ? -10.188 -8.826 6.565 1.00 98.38 119 VAL A N 1
ATOM 969 C CA . VAL A 1 119 ? -11.506 -9.109 7.137 1.00 98.38 119 VAL A CA 1
ATOM 970 C C . VAL A 1 119 ? -11.494 -8.673 8.590 1.00 98.38 119 VAL A C 1
ATOM 972 O O . VAL A 1 119 ? -10.772 -9.250 9.405 1.00 98.38 119 VAL A O 1
ATOM 975 N N . PHE A 1 120 ? -12.301 -7.662 8.903 1.00 98.44 120 PHE A N 1
ATOM 976 C CA . PHE A 1 120 ? -12.517 -7.201 10.267 1.00 98.44 120 PHE A CA 1
ATOM 977 C C . PHE A 1 120 ? -13.848 -7.722 10.807 1.00 98.44 120 PHE A C 1
ATOM 979 O O . PHE A 1 120 ? -14.857 -7.680 10.102 1.00 98.44 120 PHE A O 1
ATOM 986 N N . VAL A 1 121 ? -13.865 -8.170 12.063 1.00 98.44 121 VAL A N 1
ATOM 987 C CA . VAL A 1 121 ? -15.079 -8.566 12.794 1.00 98.44 121 VAL A CA 1
ATOM 988 C C . VAL A 1 121 ? -15.073 -7.893 14.162 1.00 98.44 121 VAL A C 1
ATOM 990 O O . VAL A 1 121 ? -14.217 -8.165 14.999 1.00 98.44 121 VAL A O 1
ATOM 993 N N . GLY A 1 122 ? -16.004 -6.964 14.396 1.00 97.94 122 GLY A N 1
ATOM 994 C CA . GLY A 1 122 ? -16.051 -6.184 15.639 1.00 97.94 122 GLY A CA 1
ATOM 995 C C . GLY A 1 122 ? -14.753 -5.418 15.943 1.00 97.94 122 GLY A C 1
ATOM 996 O O . GLY A 1 122 ? -14.446 -5.164 17.109 1.00 97.94 122 GLY A O 1
ATOM 997 N N . GLY A 1 123 ? -13.978 -5.078 14.910 1.00 97.50 123 GLY A N 1
ATOM 998 C CA . GLY A 1 123 ? -12.672 -4.430 15.012 1.00 97.50 123 GLY A CA 1
ATOM 999 C C . GLY A 1 123 ? -11.471 -5.364 15.107 1.00 97.50 123 GLY A C 1
ATOM 1000 O O . GLY A 1 123 ? -10.345 -4.877 15.026 1.00 97.50 123 GLY A O 1
ATOM 1001 N N . ALA A 1 124 ? -11.664 -6.672 15.282 1.00 98.25 124 ALA A N 1
ATOM 1002 C CA . ALA A 1 124 ? -10.574 -7.644 15.240 1.00 98.25 124 ALA A CA 1
ATOM 1003 C C . ALA A 1 124 ? -10.221 -7.982 13.787 1.00 98.25 124 ALA A C 1
ATOM 1005 O O . ALA A 1 124 ? -11.119 -8.166 12.969 1.00 98.25 124 ALA A O 1
ATOM 1006 N N . LEU A 1 125 ? -8.930 -8.043 13.462 1.00 98.00 125 LEU A N 1
ATOM 1007 C CA . LEU A 1 125 ? -8.434 -8.508 12.171 1.00 98.00 125 LEU A CA 1
ATOM 1008 C C . LEU A 1 125 ? -8.405 -10.039 12.181 1.00 98.00 125 LEU A C 1
ATOM 1010 O O . LEU A 1 125 ? -7.505 -10.641 12.757 1.00 98.00 125 LEU A O 1
ATOM 1014 N N . GLU A 1 126 ? -9.383 -10.657 11.530 1.00 97.88 126 GLU A N 1
ATOM 1015 C CA . GLU A 1 126 ? -9.538 -12.117 11.502 1.00 97.88 126 GLU A CA 1
ATOM 1016 C C . GLU A 1 126 ? -8.789 -12.758 10.330 1.00 97.88 126 GLU A C 1
ATOM 1018 O O . GLU A 1 126 ? -8.344 -13.903 10.409 1.00 97.88 126 GLU A O 1
ATOM 1023 N N . ARG A 1 127 ? -8.655 -12.032 9.214 1.00 97.25 127 ARG A N 1
ATOM 1024 C CA . ARG A 1 127 ? -8.000 -12.549 8.009 1.00 97.25 127 ARG A CA 1
ATOM 1025 C C . ARG A 1 127 ? -7.301 -11.450 7.222 1.00 97.25 127 ARG A C 1
ATOM 1027 O O . ARG A 1 127 ? -7.784 -10.322 7.151 1.00 97.25 127 ARG A O 1
ATOM 1034 N N . CYS A 1 128 ? -6.180 -11.816 6.613 1.00 96.56 128 CYS A N 1
ATOM 1035 C CA . CYS A 1 128 ? -5.360 -10.970 5.759 1.00 96.56 128 CYS A CA 1
ATOM 1036 C C . CYS A 1 128 ? -4.919 -11.798 4.546 1.00 96.56 128 CYS A C 1
ATOM 1038 O O . CYS A 1 128 ? -4.085 -12.693 4.679 1.00 96.56 128 CYS A O 1
ATOM 1040 N N . ASP A 1 129 ? -5.501 -11.520 3.381 1.00 97.69 129 ASP A N 1
ATOM 1041 C CA . ASP A 1 129 ? -5.258 -12.272 2.150 1.00 97.69 129 ASP A CA 1
ATOM 1042 C C . ASP A 1 129 ? -4.620 -11.377 1.088 1.00 97.69 129 ASP A C 1
ATOM 1044 O O . ASP A 1 129 ? -5.088 -10.268 0.816 1.00 97.69 129 ASP A O 1
ATOM 1048 N N . ALA A 1 130 ? -3.575 -11.875 0.431 1.00 97.31 130 ALA A N 1
ATOM 1049 C CA . ALA A 1 130 ? -3.002 -11.204 -0.726 1.00 97.31 130 ALA A CA 1
ATOM 1050 C C . ALA A 1 130 ? -3.996 -11.253 -1.899 1.00 97.31 130 ALA A C 1
ATOM 1052 O O . ALA A 1 130 ? -4.391 -12.332 -2.340 1.00 97.31 130 ALA A O 1
ATOM 1053 N N . VAL A 1 131 ? -4.373 -10.087 -2.431 1.00 97.69 131 VAL A N 1
ATOM 1054 C CA . VAL A 1 131 ? -5.187 -9.977 -3.655 1.00 97.69 131 VAL A CA 1
ATOM 1055 C C . VAL A 1 131 ? -4.269 -9.900 -4.868 1.00 97.69 131 VAL A C 1
ATOM 1057 O O . VAL A 1 131 ? -4.428 -10.650 -5.830 1.00 97.69 131 VAL A O 1
ATOM 1060 N N . ARG A 1 132 ? -3.273 -9.012 -4.806 1.00 96.88 132 ARG A N 1
ATOM 1061 C CA . ARG A 1 132 ? -2.262 -8.837 -5.848 1.00 96.88 132 ARG A CA 1
ATOM 1062 C C . ARG A 1 132 ? -0.969 -8.351 -5.226 1.00 96.88 132 ARG A C 1
ATOM 1064 O O . ARG A 1 132 ? -0.891 -7.231 -4.742 1.00 96.88 132 ARG A O 1
ATOM 1071 N N . VAL A 1 133 ? 0.068 -9.172 -5.278 1.00 96.94 133 VAL A N 1
ATOM 1072 C CA . VAL A 1 133 ? 1.398 -8.809 -4.788 1.00 96.94 133 VAL A CA 1
ATOM 1073 C C . VAL A 1 133 ? 2.371 -8.966 -5.943 1.00 96.94 133 VAL A C 1
ATOM 1075 O O . VAL A 1 133 ? 2.769 -10.074 -6.296 1.00 96.94 133 VAL A O 1
ATOM 1078 N N . GLU A 1 134 ? 2.693 -7.850 -6.591 1.00 95.19 134 GLU A N 1
ATOM 1079 C CA . GLU A 1 134 ? 3.524 -7.866 -7.787 1.00 95.19 134 GLU A CA 1
ATOM 1080 C C . GLU A 1 134 ? 5.005 -7.961 -7.421 1.00 95.19 134 GLU A C 1
ATOM 1082 O O . GLU A 1 134 ? 5.524 -7.110 -6.695 1.00 95.19 134 GLU A O 1
ATOM 1087 N N . PRO A 1 135 ? 5.740 -8.954 -7.942 1.00 95.69 135 PRO A N 1
ATOM 1088 C CA . PRO A 1 135 ? 7.185 -8.917 -7.930 1.00 95.69 135 PRO A CA 1
ATOM 1089 C C . PRO A 1 135 ? 7.694 -7.942 -8.993 1.00 95.69 135 PRO A C 1
ATOM 1091 O O . PRO A 1 135 ? 7.118 -7.781 -10.071 1.00 95.69 135 PRO A O 1
ATOM 1094 N N . ARG A 1 136 ? 8.850 -7.340 -8.709 1.00 94.62 136 ARG A N 1
ATOM 1095 C CA . ARG A 1 136 ? 9.525 -6.385 -9.598 1.00 94.62 136 ARG A CA 1
ATOM 1096 C C . ARG A 1 136 ? 9.743 -6.933 -11.015 1.00 94.62 136 ARG A C 1
ATOM 1098 O O . ARG A 1 136 ? 9.601 -6.193 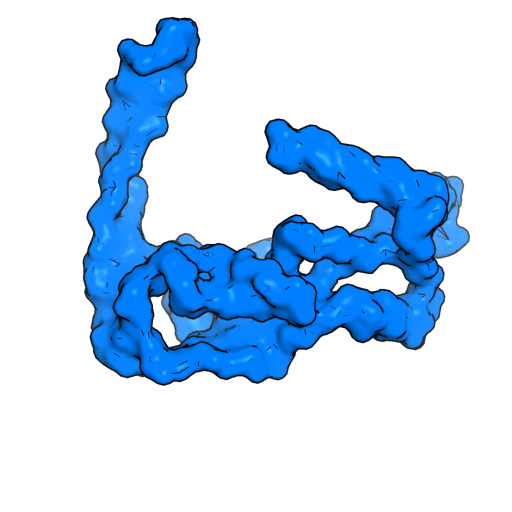-11.983 1.00 94.62 136 ARG A O 1
ATOM 1105 N N . VAL A 1 137 ? 10.035 -8.230 -11.139 1.00 95.06 137 VAL A N 1
ATOM 1106 C CA . VAL A 1 137 ? 10.220 -8.897 -12.438 1.00 95.06 137 VAL A CA 1
ATOM 1107 C C . VAL A 1 137 ? 8.963 -8.838 -13.309 1.00 95.06 137 VAL A C 1
ATOM 1109 O O . VAL A 1 137 ? 9.070 -8.507 -14.486 1.00 95.06 137 VAL A O 1
ATOM 1112 N N . LEU A 1 138 ? 7.770 -9.042 -12.735 1.00 95.12 138 LEU A N 1
ATOM 1113 C CA . LEU A 1 138 ? 6.518 -8.978 -13.495 1.00 95.12 138 LEU A CA 1
ATOM 1114 C C . LEU A 1 138 ? 6.209 -7.552 -13.956 1.00 95.12 138 LEU A C 1
ATOM 1116 O O . LEU A 1 138 ? 5.720 -7.364 -15.067 1.00 95.12 138 LEU A O 1
ATOM 1120 N N . VAL A 1 139 ? 6.555 -6.544 -13.150 1.00 95.38 139 VAL A N 1
ATOM 1121 C CA . VAL A 1 139 ? 6.441 -5.134 -13.557 1.00 95.38 139 VAL A CA 1
ATOM 1122 C C . VAL A 1 139 ? 7.328 -4.855 -14.772 1.00 95.38 139 VAL A C 1
ATOM 1124 O O . VAL A 1 139 ? 6.864 -4.277 -15.752 1.00 95.38 139 VAL A O 1
ATOM 1127 N N . ALA A 1 140 ? 8.587 -5.302 -14.740 1.00 96.31 140 ALA A N 1
ATOM 1128 C CA . ALA A 1 140 ? 9.517 -5.139 -15.855 1.00 96.31 140 ALA A CA 1
ATOM 1129 C C . ALA A 1 140 ? 9.043 -5.869 -17.120 1.00 96.31 140 ALA A C 1
ATOM 1131 O O . ALA A 1 140 ? 9.093 -5.317 -18.216 1.00 96.31 140 ALA A O 1
ATOM 1132 N N . GLU A 1 141 ? 8.554 -7.100 -16.988 1.00 96.69 141 GLU A N 1
ATOM 1133 C CA . GLU A 1 141 ? 7.973 -7.843 -18.107 1.00 96.69 141 GLU A CA 1
ATOM 1134 C C . GLU A 1 141 ? 6.748 -7.145 -18.698 1.00 96.69 141 GLU A C 1
ATOM 1136 O O . GLU A 1 141 ? 6.609 -7.096 -19.920 1.00 96.69 141 GLU A O 1
ATOM 1141 N N . GLN A 1 142 ? 5.870 -6.593 -17.858 1.00 96.00 142 GLN A N 1
ATOM 1142 C CA . GLN A 1 142 ? 4.689 -5.873 -18.319 1.00 96.00 142 GLN A CA 1
ATOM 1143 C C . GLN A 1 142 ? 5.075 -4.610 -19.100 1.00 96.00 142 GLN A C 1
ATOM 1145 O O . GLN A 1 142 ? 4.574 -4.416 -20.203 1.00 96.00 142 GLN A O 1
ATOM 1150 N N . LEU A 1 143 ? 6.006 -3.804 -18.586 1.00 95.25 143 LEU A N 1
ATOM 1151 C CA . LEU A 1 143 ? 6.488 -2.605 -19.281 1.00 95.25 143 LEU A CA 1
ATOM 1152 C C . LEU A 1 143 ? 7.112 -2.948 -20.644 1.00 95.25 143 LEU A C 1
ATOM 1154 O O . LEU A 1 143 ? 6.816 -2.296 -21.642 1.00 95.25 143 LEU A O 1
ATOM 1158 N N . ARG A 1 144 ? 7.901 -4.030 -20.728 1.00 95.62 144 ARG A N 1
ATOM 1159 C CA . ARG A 1 144 ? 8.439 -4.508 -22.017 1.00 95.62 144 ARG A CA 1
ATOM 1160 C C . ARG A 1 144 ? 7.335 -4.940 -22.982 1.00 95.62 144 ARG A C 1
ATOM 1162 O O . ARG A 1 144 ? 7.424 -4.652 -24.172 1.00 95.62 144 ARG A O 1
ATOM 1169 N N . LYS A 1 145 ? 6.287 -5.613 -22.490 1.00 96.12 145 LYS A N 1
ATOM 1170 C CA . LYS A 1 145 ? 5.109 -5.987 -23.299 1.00 96.12 145 LYS A CA 1
ATOM 1171 C C . LYS A 1 145 ? 4.325 -4.767 -23.788 1.00 96.12 145 LYS A C 1
ATOM 1173 O O . LYS A 1 145 ? 3.747 -4.825 -24.865 1.00 96.12 145 LYS A O 1
ATOM 1178 N N . GLU A 1 146 ? 4.336 -3.677 -23.027 1.00 93.69 146 GLU A N 1
ATOM 1179 C CA . GLU A 1 146 ? 3.774 -2.375 -23.412 1.00 93.69 146 GLU A CA 1
ATOM 1180 C C . GLU A 1 146 ? 4.657 -1.628 -24.439 1.00 93.69 146 GLU A C 1
ATOM 1182 O O . GLU A 1 146 ? 4.291 -0.548 -24.892 1.00 93.69 146 GLU A O 1
ATOM 1187 N N . GLY A 1 147 ? 5.797 -2.205 -24.849 1.00 92.44 147 GLY A N 1
ATOM 1188 C CA . GLY A 1 147 ? 6.716 -1.628 -25.834 1.00 92.44 147 GLY A CA 1
ATOM 1189 C C . GLY A 1 147 ? 7.732 -0.648 -25.245 1.00 92.44 147 GLY A C 1
ATOM 1190 O O . GLY A 1 147 ? 8.449 0.010 -25.998 1.00 92.44 147 GLY A O 1
ATOM 1191 N N . LEU A 1 148 ? 7.806 -0.548 -23.916 1.00 92.38 148 LEU A N 1
ATOM 1192 C CA . LEU A 1 148 ? 8.713 0.358 -23.221 1.00 92.38 148 LEU A CA 1
ATOM 1193 C C . LEU A 1 148 ? 10.086 -0.286 -23.024 1.00 92.38 148 LEU A C 1
ATOM 1195 O O . LEU A 1 148 ? 10.216 -1.478 -22.725 1.00 92.38 148 LEU A O 1
ATOM 1199 N N . GLU A 1 149 ? 11.128 0.529 -23.151 1.00 92.94 149 GLU A N 1
ATOM 1200 C CA . GLU A 1 149 ? 12.493 0.109 -22.866 1.00 92.94 149 GLU A CA 1
ATOM 1201 C C . GLU A 1 149 ? 12.744 0.157 -21.361 1.00 92.94 149 GLU A C 1
ATOM 1203 O O . GLU A 1 149 ? 12.832 1.229 -20.768 1.00 92.94 149 GLU A O 1
ATOM 1208 N N . VAL A 1 150 ? 12.846 -1.018 -20.741 1.00 95.38 150 VAL A N 1
ATOM 1209 C CA . VAL A 1 150 ? 13.194 -1.159 -19.324 1.00 95.38 150 VAL A CA 1
ATOM 1210 C C . VAL A 1 150 ? 14.708 -1.137 -19.165 1.00 95.38 150 VAL A C 1
ATOM 1212 O O . VAL A 1 150 ? 15.397 -1.974 -19.751 1.00 95.38 150 VAL A O 1
ATOM 1215 N N . LEU A 1 151 ? 15.198 -0.226 -18.328 1.00 94.69 151 LEU A N 1
ATOM 1216 C CA . LEU A 1 151 ? 16.615 -0.098 -18.009 1.00 94.69 151 LEU A CA 1
ATOM 1217 C C . LEU A 1 151 ? 17.058 -1.227 -17.074 1.00 94.69 151 LEU A C 1
ATOM 1219 O O . LEU A 1 151 ? 16.353 -1.579 -16.126 1.00 94.69 151 LEU A O 1
ATOM 1223 N N . ASP A 1 152 ? 18.240 -1.779 -17.339 1.00 94.19 152 ASP A N 1
ATOM 1224 C CA . ASP A 1 152 ? 18.899 -2.703 -16.417 1.00 94.19 152 ASP A CA 1
ATOM 1225 C C . ASP A 1 152 ? 19.422 -1.945 -15.188 1.00 94.19 152 ASP A C 1
ATOM 1227 O O . ASP A 1 152 ? 19.858 -0.800 -15.297 1.00 94.19 152 ASP A O 1
ATOM 1231 N N . ASP A 1 153 ? 19.429 -2.576 -14.015 1.00 93.19 153 ASP A N 1
ATOM 1232 C CA . ASP A 1 153 ? 19.880 -1.921 -12.779 1.00 93.19 153 ASP A CA 1
ATOM 1233 C C . ASP A 1 153 ? 21.370 -1.552 -12.804 1.00 93.19 153 ASP A C 1
ATOM 1235 O O . ASP A 1 153 ? 21.805 -0.651 -12.082 1.00 93.19 153 ASP A O 1
ATOM 1239 N N . SER A 1 154 ? 22.157 -2.247 -13.630 1.00 93.38 154 SER A N 1
ATOM 1240 C CA . SER A 1 154 ? 23.568 -1.949 -13.870 1.00 93.38 154 SER A CA 1
ATOM 1241 C C . SER A 1 154 ? 23.792 -0.815 -14.874 1.00 93.38 154 SER A C 1
ATOM 1243 O O . SER A 1 154 ? 24.915 -0.303 -14.953 1.00 93.38 154 SER A O 1
ATOM 1245 N N . ASP A 1 155 ? 22.747 -0.379 -15.590 1.00 93.69 155 ASP A N 1
ATOM 1246 C CA . ASP A 1 155 ? 22.823 0.753 -16.508 1.00 93.69 155 ASP A CA 1
ATOM 1247 C C . ASP A 1 155 ? 23.248 2.029 -15.768 1.00 93.69 155 ASP A C 1
ATOM 1249 O O . ASP A 1 155 ? 22.866 2.295 -14.622 1.00 93.69 155 ASP A O 1
ATOM 1253 N N . ARG A 1 156 ? 24.060 2.854 -16.434 1.00 91.38 156 ARG A N 1
ATOM 1254 C CA . ARG A 1 156 ? 24.590 4.090 -15.852 1.00 91.38 156 ARG A CA 1
ATOM 1255 C C . ARG A 1 156 ? 23.475 5.030 -15.385 1.00 91.38 156 ARG A C 1
ATOM 1257 O O . ARG A 1 156 ? 23.610 5.620 -14.312 1.00 91.38 156 ARG A O 1
ATOM 1264 N N . LEU A 1 157 ? 22.412 5.202 -16.170 1.00 89.62 157 LEU A N 1
ATOM 1265 C CA . LEU A 1 157 ? 21.293 6.079 -15.820 1.00 89.62 157 LEU A CA 1
ATOM 1266 C C . LEU A 1 157 ? 20.498 5.508 -14.647 1.00 89.62 157 LEU A C 1
ATOM 1268 O O . LEU A 1 157 ? 20.152 6.256 -13.730 1.00 89.62 157 LEU A O 1
ATOM 1272 N N . ALA A 1 158 ? 20.281 4.191 -14.629 1.00 92.00 158 ALA A N 1
ATOM 1273 C CA . ALA A 1 158 ? 19.586 3.524 -13.535 1.00 92.00 158 ALA A CA 1
ATOM 1274 C C . ALA A 1 158 ? 20.328 3.700 -12.203 1.00 92.00 158 ALA A C 1
ATOM 1276 O O . ALA A 1 158 ? 19.740 4.131 -11.210 1.00 92.00 158 ALA A O 1
ATOM 1277 N N . ARG A 1 159 ? 21.648 3.475 -12.200 1.00 93.06 159 ARG A N 1
ATOM 1278 C CA . ARG A 1 159 ? 22.498 3.673 -11.019 1.00 93.06 159 ARG A CA 1
ATOM 1279 C C . ARG A 1 159 ? 22.442 5.101 -10.482 1.00 93.06 159 ARG A C 1
ATOM 1281 O O . ARG A 1 159 ? 22.209 5.286 -9.290 1.00 93.06 159 ARG A O 1
ATOM 1288 N N . LEU A 1 160 ? 22.596 6.100 -11.354 1.00 90.69 160 LEU A N 1
ATOM 1289 C CA . LEU A 1 160 ? 22.518 7.513 -10.963 1.00 90.69 160 LEU A CA 1
ATOM 1290 C C . LEU A 1 160 ? 21.139 7.868 -10.386 1.00 90.69 160 LEU A C 1
ATOM 1292 O O . LEU A 1 160 ? 21.041 8.624 -9.416 1.00 90.69 160 LEU A O 1
ATOM 1296 N N . HIS A 1 161 ? 20.065 7.310 -10.950 1.00 90.19 161 HIS A N 1
ATOM 1297 C CA . HIS A 1 161 ? 18.713 7.524 -10.437 1.00 90.19 161 HIS A CA 1
ATOM 1298 C C . HIS A 1 161 ? 18.529 6.901 -9.051 1.00 90.19 161 HIS A C 1
ATOM 1300 O O . HIS A 1 161 ? 18.013 7.562 -8.148 1.00 90.19 161 HIS A O 1
ATOM 1306 N N . PHE A 1 162 ? 19.004 5.671 -8.840 1.00 90.62 162 PHE A N 1
ATOM 1307 C CA . PHE A 1 162 ? 18.941 5.013 -7.534 1.00 90.62 162 PHE A CA 1
ATOM 1308 C C . PHE A 1 162 ? 19.788 5.720 -6.471 1.00 90.62 162 PHE A C 1
ATOM 1310 O O . PHE A 1 162 ? 19.325 5.872 -5.341 1.00 90.62 162 PHE A O 1
ATOM 1317 N N . GLU A 1 163 ? 20.975 6.219 -6.821 1.00 90.00 163 GLU A N 1
ATOM 1318 C CA . GLU A 1 163 ? 21.797 7.048 -5.929 1.00 90.00 163 GLU A CA 1
ATOM 1319 C C . GLU A 1 163 ? 21.043 8.317 -5.497 1.00 90.00 163 GLU A C 1
ATOM 1321 O O . GLU A 1 163 ? 21.028 8.660 -4.312 1.00 90.00 163 GLU A O 1
ATOM 1326 N N . ARG A 1 164 ? 20.328 8.965 -6.429 1.00 87.12 164 ARG A N 1
ATOM 1327 C CA . ARG A 1 164 ? 19.486 10.137 -6.138 1.00 87.12 164 ARG A CA 1
ATOM 1328 C C . ARG A 1 164 ? 18.286 9.803 -5.251 1.00 87.12 164 ARG A C 1
ATOM 1330 O O . ARG A 1 164 ? 17.892 10.622 -4.423 1.00 87.12 164 ARG A O 1
ATOM 1337 N N . ILE A 1 165 ? 17.669 8.634 -5.427 1.00 84.19 165 ILE A N 1
ATOM 1338 C CA . ILE A 1 165 ? 16.599 8.168 -4.531 1.00 84.19 165 ILE A CA 1
ATOM 1339 C C . ILE A 1 165 ? 17.176 7.950 -3.130 1.00 84.19 165 ILE A C 1
ATOM 1341 O O . ILE A 1 165 ? 16.639 8.483 -2.162 1.00 84.19 165 ILE A O 1
ATOM 1345 N N . ALA A 1 166 ? 18.300 7.239 -3.020 1.00 82.81 166 ALA A N 1
ATOM 1346 C CA . ALA A 1 166 ? 18.941 6.942 -1.743 1.00 82.81 166 ALA A CA 1
ATOM 1347 C C . ALA A 1 166 ? 19.386 8.207 -0.986 1.00 82.81 166 ALA A C 1
ATOM 1349 O O . ALA A 1 166 ? 19.343 8.232 0.243 1.00 82.81 166 ALA A O 1
ATOM 1350 N N . SER A 1 167 ? 19.774 9.276 -1.691 1.00 81.25 167 SER A N 1
ATOM 1351 C CA . SER A 1 167 ? 20.155 10.547 -1.064 1.00 81.25 167 SER A CA 1
ATOM 1352 C C . SER A 1 167 ? 18.971 11.374 -0.549 1.00 81.25 167 SER A C 1
ATOM 1354 O O . SER A 1 167 ? 19.181 12.258 0.270 1.00 81.25 167 SER A O 1
ATOM 1356 N N . ARG A 1 168 ? 17.743 11.128 -1.029 1.00 70.31 168 ARG A N 1
ATOM 1357 C CA . ARG A 1 168 ? 16.519 11.840 -0.597 1.00 70.31 168 ARG A CA 1
ATOM 1358 C C . ARG A 1 168 ? 15.872 11.247 0.656 1.00 70.31 168 ARG A C 1
ATOM 1360 O O . ARG A 1 168 ? 14.996 11.878 1.230 1.00 70.31 168 ARG A O 1
ATOM 1367 N N . VAL A 1 169 ? 16.269 10.035 1.034 1.00 58.25 169 VAL A N 1
ATOM 1368 C CA . VAL A 1 169 ? 15.731 9.293 2.188 1.00 58.25 169 VAL A CA 1
ATOM 1369 C C . VAL A 1 169 ? 16.599 9.507 3.448 1.00 58.25 169 VAL A C 1
ATOM 1371 O O . VAL A 1 169 ? 16.335 8.903 4.482 1.00 58.25 169 VAL A O 1
ATOM 1374 N N . ARG A 1 170 ? 17.631 10.364 3.3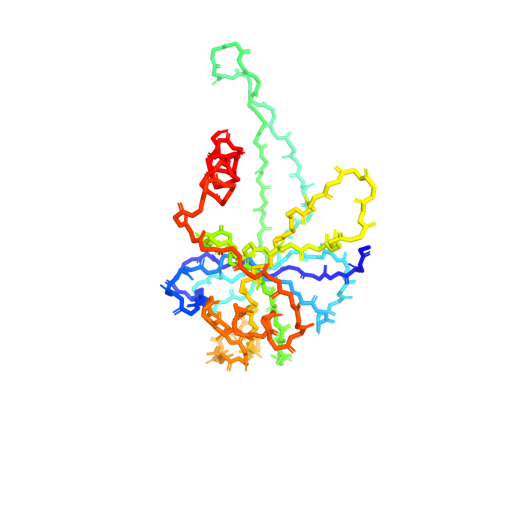77 1.00 42.53 170 ARG A N 1
ATOM 1375 C CA . ARG A 1 170 ? 18.503 10.727 4.509 1.00 42.53 170 ARG A CA 1
ATOM 1376 C C . ARG A 1 170 ? 18.059 12.002 5.209 1.00 42.53 170 ARG A C 1
ATOM 1378 O O . ARG A 1 170 ? 17.640 12.936 4.493 1.00 42.53 170 ARG A O 1
#

Sequence (170 aa):
MGMYDTIRFHGDDAPWCAAGHVLRSLQTKDLECTMAEYVVHRARLYRPAERDDETVHLAEGDKLVLSARRIADPVALTAEVTAYAFCDQCQPVLYLRDRESLWGDYVDERRPWCEWRFVFVGGALERCDAVRVEPRVLVAEQLRKEGLEVLDDSDRLARLHFERIASRVR

Foldseek 3Di:
DFQWEKEAEDDDPFDAAPVRHGDGIWTFPPPPSHNFYWYADPQFIWGWDDFDDFDWDPDDPNDIDTDTDTDTHTDQDFDKTKTKDFDPPDDWWWWWDDPPDPVHTDIDTHTWIWMWIFGAHGGGTPDIGTPDRGDRVVVQVVCVVVVIGTDDCPDPVNVVVVVVSVVVVD

Secondary structure (DSSP, 8-state):
----EEEEEESTT--B-TTS-B--EEEESSS--SS-EEEEETTEEEEEPP---EEEEEEETTEEEEEE---EEEP---EEEEEEEE-SSSPPEEEEE-TT-TT-PEEEEEPPEEEEEEEEETTEEEEEEEEEE--HHHHHHHHHHTT-EEPPTTSHHHHHHHHHHHHH--

Radius of gyration: 20.06 Å; chains: 1; bounding box: 42×38×55 Å

pLDDT: mean 88.94, std 12.16, range [42.53, 98.56]